Protein AF-A0A2C9W7V1-F1 (afdb_monomer_lite)

Radius of gyration: 16.25 Å; chains: 1; bounding box: 41×31×41 Å

InterPro domains:
  IPR004158 Protein of unknown function DUF247, plant [PF03140] (12-60)
  IPR004158 Protein of unknown function DUF247, plant [PF03140] (61-132)
  IPR004158 Protein of unknown function DUF247, plant [PTHR31170] (64-149)

Sequence (151 aa):
MVLGNTKYNVADVQKELRSVNEEAYEPQLIAIGPYHYGKVHLPAMEDHKMRYLQGFLQQEPLSFDHDEFVEMMLIDGCFIIEFICKMVEFDVQEPIVGSGHMYIRLMLDLLLLENQLPFFILLELLVTSNVISNPKINFTRLILKAYKHFL

Secondary structure (DSSP, 8-state):
------S--HHHHHHHHHHH-GGGGS-SS---STTSTT-TT-HHHHHHHHHHHHHHHTT------S-HHHHHHHHHHHHHHHHHHHHHHT-TTSHHHH-HHHHHHHHHHHH-TTS---HHHHHHHHHHH--SSSHHHHHHHHHHHHHHHH-

Organism: Manihot esculenta (NCBI:txid3983)

Structure (mmCIF, N/CA/C/O backbone):
data_AF-A0A2C9W7V1-F1
#
_entry.id   AF-A0A2C9W7V1-F1
#
loop_
_atom_site.group_PDB
_atom_site.id
_atom_site.type_symbol
_atom_site.label_atom_id
_atom_site.label_alt_id
_atom_site.label_comp_id
_atom_site.label_asym_id
_atom_site.label_entity_id
_atom_site.label_seq_id
_atom_site.pdbx_PDB_ins_code
_atom_site.Cartn_x
_atom_site.Cartn_y
_atom_site.Cartn_z
_atom_site.occupancy
_atom_site.B_iso_or_equiv
_atom_site.auth_seq_id
_atom_site.auth_comp_id
_atom_site.auth_asym_id
_atom_site.auth_atom_id
_atom_site.pdbx_PDB_model_num
ATOM 1 N N . MET A 1 1 ? -25.354 12.763 -14.424 1.00 33.09 1 MET A N 1
ATOM 2 C CA . MET A 1 1 ? -24.006 13.360 -14.502 1.00 33.09 1 MET A CA 1
ATOM 3 C C . MET A 1 1 ? -23.255 12.587 -15.573 1.00 33.09 1 MET A C 1
ATOM 5 O O . MET A 1 1 ? -22.964 11.419 -15.373 1.00 33.09 1 MET A O 1
ATOM 9 N N . VAL A 1 2 ? -23.130 13.178 -16.760 1.00 32.97 2 VAL A N 1
ATOM 10 C CA . VAL A 1 2 ? -22.530 12.551 -17.947 1.00 32.97 2 VAL A CA 1
ATOM 11 C C . VAL A 1 2 ? -21.019 12.732 -17.838 1.00 32.97 2 VAL A C 1
ATOM 13 O O . VAL A 1 2 ? -20.548 13.865 -17.903 1.00 32.97 2 VAL A O 1
ATOM 16 N N . LEU A 1 3 ? -20.268 11.650 -17.628 1.00 41.38 3 LEU A N 1
ATOM 17 C CA . LEU A 1 3 ? -18.818 11.671 -17.824 1.00 41.38 3 LEU A CA 1
ATOM 18 C C . LEU A 1 3 ? -18.563 11.504 -19.323 1.00 41.38 3 LEU A C 1
ATOM 20 O O . LEU A 1 3 ? -19.020 10.545 -19.941 1.00 41.38 3 LEU A O 1
ATOM 24 N N . GLY A 1 4 ? -17.964 12.539 -19.906 1.00 39.88 4 GLY A N 1
ATOM 25 C CA . GLY A 1 4 ? -17.857 12.745 -21.340 1.00 39.88 4 GLY A CA 1
ATOM 26 C C . GLY A 1 4 ? -16.884 11.811 -22.056 1.00 39.88 4 GLY A C 1
ATOM 27 O O . GLY A 1 4 ? -15.950 11.266 -21.478 1.00 39.88 4 GLY A O 1
ATOM 28 N N . ASN A 1 5 ? -17.122 11.717 -23.363 1.00 45.16 5 ASN A N 1
ATOM 29 C CA . ASN A 1 5 ? -16.235 11.204 -24.402 1.00 45.16 5 ASN A CA 1
ATOM 30 C C . ASN A 1 5 ? -14.813 11.792 -24.318 1.00 45.16 5 ASN A C 1
ATOM 32 O O . ASN A 1 5 ? -14.523 12.803 -24.961 1.00 45.16 5 ASN A O 1
ATOM 36 N N . THR A 1 6 ? -13.893 11.117 -23.638 1.00 47.09 6 THR A N 1
ATOM 37 C CA . THR A 1 6 ? -12.468 11.199 -23.976 1.00 47.09 6 THR A CA 1
ATOM 38 C C . THR A 1 6 ? -12.046 9.896 -24.633 1.00 47.09 6 THR A C 1
ATOM 40 O O . THR A 1 6 ? -12.316 8.810 -24.135 1.00 47.09 6 THR A O 1
ATOM 43 N N . LYS A 1 7 ? -11.386 10.019 -25.784 1.00 51.97 7 LYS A N 1
ATOM 44 C CA . LYS A 1 7 ? -10.922 8.935 -26.667 1.00 51.97 7 LYS A CA 1
ATOM 45 C C . LYS A 1 7 ? -9.830 8.038 -26.041 1.00 51.97 7 LYS A C 1
ATOM 47 O O . LYS A 1 7 ? -9.290 7.191 -26.737 1.00 51.97 7 LYS A O 1
ATOM 52 N N . TYR A 1 8 ? -9.510 8.262 -24.768 1.00 45.75 8 TYR A N 1
ATOM 53 C CA . TYR A 1 8 ? -8.420 7.650 -24.018 1.00 45.75 8 TYR A CA 1
ATOM 54 C C . TYR A 1 8 ? -8.921 7.359 -22.599 1.00 45.75 8 TYR A C 1
ATOM 56 O O . TYR A 1 8 ? -9.313 8.283 -21.878 1.00 45.75 8 TYR A O 1
ATOM 64 N N . ASN A 1 9 ? -8.967 6.082 -22.219 1.00 54.72 9 ASN A N 1
ATOM 65 C CA . ASN A 1 9 ? -9.157 5.645 -20.838 1.00 54.72 9 ASN A CA 1
ATOM 66 C C . ASN A 1 9 ? -7.823 5.799 -20.077 1.00 54.72 9 ASN A C 1
ATOM 68 O O . ASN A 1 9 ? -6.754 5.735 -20.680 1.00 54.72 9 ASN A O 1
ATOM 72 N N . VAL A 1 10 ? -7.860 5.962 -18.751 1.00 58.03 10 VAL A N 1
ATOM 73 C CA . VAL A 1 10 ? -6.662 5.896 -17.888 1.00 58.03 10 VAL A CA 1
ATOM 74 C C . VAL A 1 10 ? -5.859 4.614 -18.153 1.00 58.03 10 VAL A C 1
ATOM 76 O O . VAL A 1 10 ? -4.633 4.662 -18.202 1.00 58.03 10 VAL A O 1
ATOM 79 N N . ALA A 1 11 ? -6.547 3.501 -18.426 1.00 61.41 11 ALA A N 1
ATOM 80 C CA . ALA A 1 11 ? -5.924 2.237 -18.816 1.00 61.41 11 ALA A CA 1
ATOM 81 C C . ALA A 1 11 ? -5.196 2.298 -20.177 1.00 61.41 11 ALA A C 1
ATOM 83 O O . ALA A 1 11 ? -4.229 1.570 -20.387 1.00 61.41 11 ALA A O 1
ATOM 84 N N . ASP A 1 12 ? -5.635 3.152 -21.106 1.00 63.16 12 ASP A N 1
ATOM 85 C CA . ASP A 1 12 ? -4.990 3.316 -22.417 1.00 63.16 12 ASP A CA 1
ATOM 86 C C . ASP A 1 12 ? -3.715 4.162 -22.293 1.00 63.16 12 ASP A C 1
ATOM 88 O O . ASP A 1 12 ? -2.679 3.798 -22.843 1.00 63.16 12 ASP A O 1
ATOM 92 N N . VAL A 1 13 ? -3.760 5.222 -21.475 1.00 61.88 13 VAL A N 1
ATOM 93 C CA . VAL A 1 13 ? -2.589 6.063 -21.162 1.00 61.88 13 VAL A CA 1
ATOM 94 C C . VAL A 1 13 ? -1.489 5.249 -20.470 1.00 61.88 13 VAL A C 1
ATOM 96 O O . VAL A 1 13 ? -0.309 5.416 -20.776 1.00 61.88 13 VAL A O 1
ATOM 99 N N . GLN A 1 14 ? -1.859 4.337 -19.564 1.00 68.56 14 GLN A N 1
ATOM 100 C CA . GLN A 1 14 ? -0.913 3.419 -18.918 1.00 68.56 14 GLN A CA 1
ATOM 101 C C . GLN A 1 14 ? -0.214 2.508 -19.940 1.00 68.56 14 GLN A C 1
ATOM 103 O O . GLN A 1 14 ? 1.014 2.443 -19.963 1.00 68.56 14 GLN A O 1
ATOM 108 N N . LYS A 1 15 ? -0.967 1.890 -20.862 1.00 72.19 15 LYS A N 1
ATOM 109 C CA . LYS A 1 15 ? -0.404 1.015 -21.909 1.00 72.19 15 LYS A CA 1
ATOM 110 C C . LYS A 1 15 ? 0.588 1.734 -22.821 1.00 72.19 15 LYS A C 1
ATOM 112 O O . LYS A 1 15 ? 1.624 1.171 -23.169 1.00 72.19 15 LYS A O 1
ATOM 117 N N . GLU A 1 16 ? 0.273 2.963 -23.216 1.00 74.81 16 GLU A N 1
ATOM 118 C CA . GLU A 1 16 ? 1.132 3.776 -24.078 1.00 74.81 16 GLU A CA 1
ATOM 119 C C . GLU A 1 16 ? 2.462 4.097 -23.386 1.00 74.81 16 GLU A C 1
ATOM 121 O O . GLU A 1 16 ? 3.524 3.882 -23.970 1.00 74.81 16 GLU A O 1
ATOM 126 N N . LEU A 1 17 ? 2.422 4.530 -22.123 1.00 73.75 17 LEU A N 1
ATOM 127 C CA . LEU A 1 17 ? 3.622 4.821 -21.335 1.00 73.75 17 LEU A CA 1
ATOM 128 C C . LEU A 1 17 ? 4.463 3.567 -21.070 1.00 73.75 17 LEU A C 1
ATOM 130 O O . LEU A 1 17 ? 5.681 3.601 -21.250 1.00 73.75 17 LEU A O 1
ATOM 134 N N . ARG A 1 18 ? 3.821 2.445 -20.723 1.00 77.56 18 ARG A N 1
ATOM 135 C CA . ARG A 1 18 ? 4.500 1.164 -20.501 1.00 77.56 18 ARG A CA 1
ATOM 136 C C . ARG A 1 18 ? 5.225 0.668 -21.745 1.00 77.56 18 ARG A C 1
ATOM 138 O O . ARG A 1 18 ? 6.342 0.179 -21.628 1.00 77.56 18 ARG A O 1
ATOM 145 N N . SER A 1 19 ? 4.644 0.854 -22.933 1.00 81.38 19 SER A N 1
ATOM 146 C CA . SER A 1 19 ? 5.264 0.422 -24.195 1.00 81.38 19 SER A CA 1
ATOM 147 C C . SER A 1 19 ? 6.606 1.100 -24.502 1.00 81.38 19 SER A C 1
ATOM 149 O O . SER A 1 19 ? 7.389 0.583 -25.297 1.00 81.38 19 SER A O 1
ATOM 151 N N . VAL A 1 20 ? 6.891 2.245 -23.868 1.00 84.81 20 VAL A N 1
ATOM 152 C CA . VAL A 1 20 ? 8.167 2.960 -24.013 1.00 84.81 20 VAL A CA 1
ATOM 153 C C . VAL A 1 20 ? 9.285 2.266 -23.233 1.00 84.81 20 VAL A C 1
ATOM 155 O O . VAL A 1 20 ? 10.421 2.224 -23.703 1.00 84.81 20 VAL A O 1
ATOM 158 N N . ASN A 1 21 ? 8.981 1.742 -22.043 1.00 79.19 21 ASN A N 1
ATOM 159 C CA . ASN A 1 21 ? 9.924 0.997 -21.214 1.00 79.19 21 ASN A CA 1
ATOM 160 C C . ASN A 1 21 ? 9.174 0.100 -20.222 1.00 79.19 21 ASN A C 1
ATOM 162 O O . ASN A 1 21 ? 8.858 0.534 -19.117 1.00 79.19 21 ASN A O 1
ATOM 166 N N . GLU A 1 22 ? 8.929 -1.154 -20.593 1.00 81.06 22 GLU A N 1
ATOM 167 C CA . GLU A 1 22 ? 8.148 -2.078 -19.764 1.00 81.06 22 GLU A CA 1
ATOM 168 C C . GLU A 1 22 ? 8.799 -2.359 -18.401 1.00 81.06 22 GLU A C 1
ATOM 170 O O . GLU A 1 22 ? 8.089 -2.485 -17.404 1.00 81.06 22 GLU A O 1
ATOM 175 N N . GLU A 1 23 ? 10.135 -2.399 -18.335 1.00 78.75 23 GLU A N 1
ATOM 176 C CA . GLU A 1 23 ? 10.879 -2.668 -17.096 1.00 78.75 23 GLU A CA 1
ATOM 177 C C . GLU A 1 23 ? 10.716 -1.549 -16.059 1.00 78.75 23 GLU A C 1
ATOM 179 O O . GLU A 1 23 ? 10.755 -1.811 -14.860 1.00 78.75 23 GLU A O 1
ATOM 184 N N . ALA A 1 24 ? 10.492 -0.303 -16.494 1.00 74.38 24 ALA A N 1
ATOM 185 C CA . ALA A 1 24 ? 10.267 0.824 -15.584 1.00 74.38 24 ALA A CA 1
ATOM 186 C C . ALA A 1 24 ? 8.904 0.777 -14.873 1.00 74.38 24 ALA A C 1
ATOM 188 O O . ALA A 1 24 ? 8.707 1.509 -13.904 1.00 74.38 24 ALA A O 1
ATOM 189 N N . TYR A 1 25 ? 7.979 -0.062 -15.348 1.00 73.81 25 TYR A N 1
ATOM 190 C CA . TYR A 1 25 ? 6.636 -0.239 -14.788 1.00 73.81 25 TYR A CA 1
ATOM 191 C C . TYR A 1 25 ? 6.425 -1.651 -14.226 1.00 73.81 25 TYR A C 1
ATOM 193 O O . TYR A 1 25 ? 5.290 -2.051 -13.960 1.00 73.81 25 TYR A O 1
ATOM 201 N N . GLU A 1 26 ? 7.496 -2.431 -14.061 1.00 80.62 26 GLU A N 1
ATOM 202 C CA . GLU A 1 26 ? 7.429 -3.731 -13.401 1.00 80.62 26 GLU A CA 1
ATOM 203 C C . GLU A 1 26 ? 7.782 -3.587 -11.911 1.00 80.62 26 GLU A C 1
ATOM 205 O O . GLU A 1 26 ? 8.877 -3.111 -11.595 1.00 80.62 2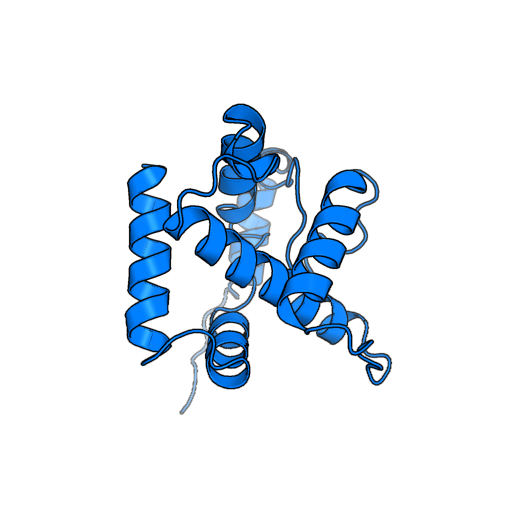6 GLU A O 1
ATOM 210 N N . PRO A 1 27 ? 6.885 -3.979 -10.987 1.00 80.31 27 PRO A N 1
ATOM 211 C CA . PRO A 1 27 ? 7.186 -3.963 -9.563 1.00 80.31 27 PRO A CA 1
ATOM 212 C C . PRO A 1 27 ? 8.320 -4.936 -9.242 1.00 80.31 27 PRO A C 1
ATOM 214 O O . PRO A 1 27 ? 8.392 -6.036 -9.786 1.00 80.31 27 PRO A O 1
ATOM 217 N N . GLN A 1 28 ? 9.209 -4.539 -8.336 1.00 79.25 28 GLN A N 1
ATOM 218 C CA . GLN A 1 28 ? 10.406 -5.316 -7.995 1.00 79.25 28 GLN A CA 1
ATOM 219 C C . GLN A 1 28 ? 10.279 -6.099 -6.688 1.00 79.25 28 GLN A C 1
ATOM 221 O O . GLN A 1 28 ? 11.059 -7.021 -6.437 1.00 79.25 28 GLN A O 1
ATOM 226 N N . LEU A 1 29 ? 9.355 -5.695 -5.825 1.00 79.12 29 LEU A N 1
ATOM 227 C CA . LEU A 1 29 ? 9.195 -6.168 -4.459 1.00 79.12 29 LEU A CA 1
ATOM 228 C C . LEU A 1 29 ? 7.740 -6.542 -4.157 1.00 79.12 29 LEU A C 1
ATOM 230 O O . LEU A 1 29 ? 7.524 -7.614 -3.599 1.00 79.12 29 LEU A O 1
ATOM 234 N N . ILE A 1 30 ? 6.757 -5.712 -4.521 1.00 81.31 30 ILE A N 1
ATOM 235 C CA . ILE A 1 30 ? 5.334 -5.972 -4.266 1.00 81.31 30 ILE A CA 1
ATOM 236 C C . ILE A 1 30 ? 4.432 -5.601 -5.448 1.00 81.31 30 ILE A C 1
ATOM 238 O O . ILE A 1 30 ? 4.482 -4.495 -5.987 1.00 81.31 30 ILE A O 1
ATOM 242 N N . ALA A 1 31 ? 3.544 -6.526 -5.798 1.00 84.38 31 ALA A N 1
ATOM 243 C CA . ALA A 1 31 ? 2.409 -6.273 -6.673 1.00 84.38 31 ALA A CA 1
ATOM 244 C C . ALA A 1 31 ? 1.214 -5.781 -5.845 1.00 84.38 31 ALA A C 1
ATOM 246 O O . ALA A 1 31 ? 0.946 -6.323 -4.780 1.00 84.38 31 ALA A O 1
ATOM 247 N N . ILE A 1 32 ? 0.486 -4.790 -6.334 1.00 81.25 32 ILE A N 1
ATOM 248 C CA . ILE A 1 32 ? -0.705 -4.192 -5.741 1.00 81.25 32 ILE A CA 1
ATOM 249 C C . ILE A 1 32 ? -1.741 -4.044 -6.849 1.00 81.25 32 ILE A C 1
ATOM 251 O O . ILE A 1 32 ? -1.490 -3.446 -7.899 1.00 81.25 32 ILE A O 1
ATOM 255 N N . GLY A 1 33 ? -2.939 -4.538 -6.577 1.00 77.12 33 GLY A N 1
ATOM 256 C CA . GLY A 1 33 ? -4.063 -4.469 -7.480 1.00 77.12 33 GLY A CA 1
ATOM 257 C C . GLY A 1 33 ? -3.955 -5.423 -8.676 1.00 77.12 33 GLY A C 1
ATOM 258 O O . GLY A 1 33 ? -3.024 -6.222 -8.814 1.00 77.12 33 GLY A O 1
ATOM 259 N N . PRO A 1 34 ? -4.937 -5.340 -9.584 1.00 72.94 34 PRO A N 1
ATOM 260 C CA . PRO A 1 34 ? -5.208 -6.392 -10.562 1.00 72.94 34 PRO A CA 1
ATOM 261 C C . PRO A 1 34 ? -4.197 -6.486 -11.701 1.00 72.94 34 PRO A C 1
ATOM 263 O O . PRO A 1 34 ? -4.083 -7.537 -12.325 1.00 72.94 34 PRO A O 1
ATOM 266 N N . TYR A 1 35 ? -3.449 -5.417 -11.983 1.00 69.69 35 TYR A N 1
ATOM 267 C CA . TYR A 1 35 ? -2.508 -5.379 -13.108 1.00 69.69 35 TYR A CA 1
ATOM 268 C C . TYR A 1 35 ? -1.293 -6.289 -12.912 1.00 69.69 35 TYR A C 1
ATOM 270 O O . TYR A 1 35 ? -0.718 -6.781 -13.885 1.00 69.69 35 TYR A O 1
ATOM 278 N N . HIS A 1 36 ? -0.920 -6.539 -11.656 1.00 72.12 36 HIS A N 1
ATOM 279 C CA . HIS A 1 36 ? 0.232 -7.363 -11.298 1.00 72.12 36 HIS A CA 1
ATOM 280 C C . HIS A 1 36 ? -0.160 -8.634 -10.533 1.00 72.12 36 HIS A C 1
ATOM 282 O O . HIS A 1 36 ? 0.713 -9.363 -10.056 1.00 72.12 36 HIS A O 1
ATOM 288 N N . TYR A 1 37 ? -1.460 -8.932 -10.459 1.00 69.19 37 TYR A N 1
ATOM 289 C CA . TYR A 1 37 ? -1.973 -10.112 -9.778 1.00 69.19 37 TYR A CA 1
ATOM 290 C C . TYR A 1 37 ? -1.447 -11.412 -10.393 1.00 69.19 37 TYR A C 1
ATOM 292 O O . TYR A 1 37 ? -1.394 -11.570 -11.614 1.00 69.19 37 TYR A O 1
ATOM 300 N N . GLY A 1 38 ? -1.048 -12.355 -9.536 1.00 63.44 38 GLY A N 1
ATOM 301 C CA . GLY A 1 38 ? -0.569 -13.674 -9.954 1.00 63.44 38 GLY A CA 1
ATOM 302 C C . GLY A 1 38 ? 0.842 -13.699 -10.556 1.00 63.44 38 GLY A C 1
ATOM 303 O O . GLY A 1 38 ? 1.277 -14.748 -11.039 1.00 63.44 38 GLY A O 1
ATOM 304 N N . LYS A 1 39 ? 1.598 -12.589 -10.534 1.00 66.88 39 LYS A N 1
ATOM 305 C CA . LYS A 1 39 ? 2.997 -12.595 -10.991 1.00 66.88 39 LYS A CA 1
ATOM 306 C C . LYS A 1 39 ? 3.899 -13.337 -9.991 1.00 66.88 39 LYS A C 1
ATOM 308 O O . LYS A 1 39 ? 4.152 -12.894 -8.879 1.00 66.88 39 LYS A O 1
ATOM 313 N N . VAL A 1 40 ? 4.440 -14.470 -10.443 1.00 54.12 40 VAL A N 1
ATOM 314 C CA . VAL A 1 40 ? 5.133 -15.511 -9.648 1.00 54.12 40 VAL A CA 1
ATOM 315 C C . VAL A 1 40 ? 6.495 -15.078 -9.063 1.00 54.12 40 VAL A C 1
ATOM 317 O O . VAL A 1 40 ? 7.085 -15.803 -8.268 1.00 54.12 40 VAL A O 1
ATOM 320 N N . HIS A 1 41 ? 7.023 -13.904 -9.424 1.00 59.84 41 HIS A N 1
ATOM 321 C CA . HIS A 1 41 ? 8.382 -13.486 -9.052 1.00 59.84 41 HIS A CA 1
ATOM 322 C C . HIS A 1 41 ? 8.481 -12.684 -7.737 1.00 59.84 41 HIS A C 1
ATOM 324 O O . HIS A 1 41 ? 9.592 -12.341 -7.338 1.00 59.84 41 HIS A O 1
ATOM 330 N N . LEU A 1 42 ? 7.365 -12.436 -7.033 1.00 63.00 42 LEU A N 1
ATOM 331 C CA . LEU A 1 42 ? 7.310 -11.637 -5.792 1.00 63.00 42 LEU A CA 1
ATOM 332 C C . LEU A 1 42 ? 6.762 -12.381 -4.542 1.00 63.00 42 LEU A C 1
ATOM 334 O O . LEU A 1 42 ? 6.116 -11.755 -3.702 1.00 63.00 42 LEU A O 1
ATOM 338 N N . PRO A 1 43 ? 6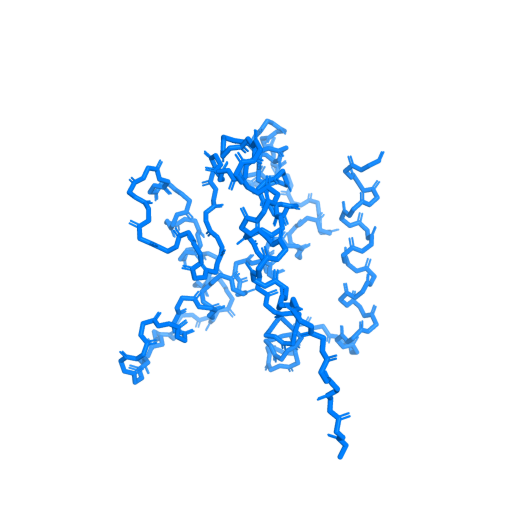.999 -13.696 -4.343 1.00 62.28 43 PRO A N 1
ATOM 339 C CA . PRO A 1 43 ? 6.284 -14.468 -3.318 1.00 62.28 43 PRO A CA 1
ATOM 340 C C . PRO A 1 43 ? 6.567 -14.002 -1.883 1.00 62.28 43 PRO A C 1
ATOM 342 O O . PRO A 1 43 ? 5.710 -14.116 -1.015 1.00 62.28 43 PRO A O 1
ATOM 345 N N . ALA A 1 44 ? 7.750 -13.433 -1.628 1.00 65.56 44 ALA A N 1
ATOM 346 C CA . ALA A 1 44 ? 8.144 -13.024 -0.283 1.00 65.56 44 ALA A CA 1
ATOM 347 C C . ALA A 1 44 ? 7.250 -11.915 0.292 1.00 65.56 44 ALA A C 1
ATOM 349 O O . ALA A 1 44 ? 7.048 -11.873 1.502 1.00 65.56 44 ALA A O 1
ATOM 350 N N . MET A 1 45 ? 6.711 -11.022 -0.544 1.00 75.62 45 MET A N 1
ATOM 351 C CA . MET A 1 45 ? 5.863 -9.934 -0.056 1.00 75.62 45 MET A CA 1
ATOM 352 C C . MET A 1 45 ? 4.398 -10.325 0.089 1.00 75.62 45 MET A C 1
ATOM 354 O O . MET A 1 45 ? 3.723 -9.727 0.921 1.00 75.62 45 MET A O 1
ATOM 358 N N . GLU A 1 46 ? 3.920 -11.347 -0.621 1.00 77.94 46 GLU A N 1
ATOM 359 C CA . GLU A 1 46 ? 2.556 -11.862 -0.437 1.00 77.94 46 GLU A CA 1
ATOM 360 C C . GLU A 1 46 ? 2.355 -12.388 0.995 1.00 77.94 46 GLU A C 1
ATOM 362 O O . GLU A 1 46 ? 1.377 -12.041 1.657 1.00 77.94 46 GLU A O 1
ATOM 367 N N . ASP A 1 47 ? 3.348 -13.093 1.551 1.00 78.69 47 ASP A N 1
ATOM 368 C CA . ASP A 1 47 ? 3.332 -13.519 2.959 1.00 78.69 47 ASP A CA 1
ATOM 369 C C . ASP A 1 47 ? 3.293 -12.325 3.930 1.00 78.69 47 ASP A C 1
ATOM 371 O O . ASP A 1 47 ? 2.655 -12.374 4.988 1.00 78.69 47 ASP A O 1
ATOM 375 N N . HIS A 1 48 ? 3.972 -11.226 3.583 1.00 77.44 48 HIS A N 1
ATOM 376 C CA . HIS A 1 48 ? 3.921 -9.995 4.368 1.00 77.44 48 HIS A CA 1
ATOM 377 C C . HIS A 1 48 ? 2.549 -9.320 4.281 1.00 77.44 48 HIS A C 1
ATOM 379 O O . HIS A 1 48 ? 2.047 -8.892 5.319 1.00 77.44 48 HIS A O 1
ATOM 385 N N . LYS A 1 49 ? 1.904 -9.279 3.110 1.00 83.31 49 LYS A N 1
ATOM 386 C CA . LYS A 1 49 ? 0.532 -8.764 2.984 1.00 83.31 49 LYS A CA 1
ATOM 387 C C . LYS A 1 49 ? -0.438 -9.536 3.867 1.00 83.31 49 LYS A C 1
ATOM 389 O O . LYS A 1 49 ? -1.191 -8.923 4.618 1.00 83.31 49 LYS A O 1
ATOM 394 N N . MET A 1 50 ? -0.359 -10.868 3.856 1.00 78.75 50 MET A N 1
ATOM 395 C CA . MET A 1 50 ? -1.224 -11.716 4.682 1.00 78.75 50 MET A CA 1
ATOM 396 C C . MET A 1 50 ? -0.989 -11.493 6.178 1.00 78.75 50 MET A C 1
ATOM 398 O O . MET A 1 50 ? -1.943 -11.429 6.951 1.00 78.75 50 MET A O 1
ATOM 402 N N . ARG A 1 51 ? 0.264 -11.292 6.604 1.00 79.00 51 ARG A N 1
ATOM 403 C CA . ARG A 1 51 ? 0.577 -10.935 7.998 1.00 79.00 51 ARG A CA 1
ATOM 404 C C . ARG A 1 51 ? -0.022 -9.586 8.401 1.00 79.00 51 ARG A C 1
ATOM 406 O O . ARG A 1 51 ? -0.529 -9.448 9.511 1.00 79.00 51 ARG A O 1
ATOM 413 N N . TYR A 1 52 ? 0.040 -8.597 7.513 1.00 76.31 52 TYR A N 1
ATOM 414 C CA . TYR A 1 52 ? -0.521 -7.266 7.752 1.00 76.31 52 TYR A CA 1
ATOM 415 C C . TYR A 1 52 ? -2.048 -7.321 7.816 1.00 76.31 52 TYR A C 1
ATOM 417 O O . TYR A 1 52 ? -2.647 -6.762 8.730 1.00 76.31 52 TYR A O 1
ATOM 425 N N . LEU A 1 53 ? -2.670 -8.081 6.915 1.00 76.62 53 LEU A N 1
ATOM 426 C CA . LEU A 1 53 ? -4.101 -8.357 6.932 1.00 76.62 53 LEU A CA 1
ATOM 427 C C . LEU A 1 53 ? -4.544 -9.012 8.249 1.00 76.62 53 LEU A C 1
ATOM 429 O O . LEU A 1 53 ? -5.527 -8.588 8.846 1.00 76.62 53 LEU A O 1
ATOM 433 N N . GLN A 1 54 ? -3.803 -10.010 8.739 1.00 75.06 54 GLN A N 1
ATOM 434 C CA . GLN A 1 54 ? -4.092 -10.661 10.022 1.00 75.06 54 GLN A CA 1
ATOM 435 C C . GLN A 1 54 ? -3.998 -9.693 11.208 1.00 75.06 54 GLN A C 1
ATOM 437 O O . GLN A 1 54 ? -4.831 -9.758 12.113 1.00 75.06 54 GLN A O 1
ATOM 442 N N . GLY A 1 55 ? -3.006 -8.795 11.199 1.00 70.38 55 GLY A N 1
ATOM 443 C CA . GLY A 1 55 ? -2.888 -7.722 12.189 1.00 70.38 55 GLY A CA 1
ATOM 444 C C . GLY A 1 55 ? -4.081 -6.764 12.147 1.00 70.38 55 GLY A C 1
ATOM 445 O O . GLY A 1 55 ? -4.636 -6.425 13.190 1.00 70.38 55 GLY A O 1
ATOM 446 N N . PHE A 1 56 ? -4.525 -6.411 10.941 1.00 67.62 56 PHE A N 1
ATOM 447 C CA . PHE A 1 56 ? -5.642 -5.500 10.703 1.00 67.62 56 PHE A CA 1
ATOM 448 C C . PHE A 1 56 ? -7.009 -6.085 11.104 1.00 67.62 56 PHE A C 1
ATOM 450 O O . PHE A 1 56 ? -7.843 -5.377 11.663 1.00 67.62 56 PHE A O 1
ATOM 457 N N . LEU A 1 57 ? -7.248 -7.375 10.845 1.00 68.94 57 LEU A N 1
ATOM 458 C CA . LEU A 1 57 ? -8.557 -8.022 11.031 1.00 68.94 57 LEU A CA 1
ATOM 459 C C . LEU A 1 57 ? -8.791 -8.644 12.413 1.00 68.94 57 LEU A C 1
ATOM 461 O O . LEU A 1 57 ? -9.855 -9.211 12.641 1.00 68.94 57 LEU A O 1
ATOM 465 N N . GLN A 1 58 ? -7.822 -8.585 13.331 1.00 64.56 58 GLN A N 1
ATOM 466 C CA . GLN A 1 58 ? -7.930 -9.210 14.658 1.00 64.56 58 GLN A CA 1
ATOM 467 C C . GLN A 1 58 ? -8.446 -10.672 14.613 1.00 64.56 58 GLN A C 1
ATOM 469 O O . GLN A 1 58 ? -9.325 -11.059 15.375 1.00 64.56 58 GLN A O 1
ATOM 474 N N . GLN A 1 59 ? -7.834 -11.497 13.753 1.00 56.16 59 GLN A N 1
ATOM 475 C CA . GLN A 1 59 ? -7.959 -12.969 13.692 1.00 56.16 59 GLN A CA 1
ATOM 476 C C . GLN A 1 59 ? -9.228 -13.602 13.083 1.00 56.16 59 GLN A C 1
ATOM 478 O O . GLN A 1 59 ? -9.271 -14.831 13.012 1.00 56.16 59 GLN A O 1
ATOM 483 N N . GLU A 1 60 ? -10.219 -12.860 12.583 1.00 56.97 60 GLU A N 1
ATOM 484 C CA . GLU A 1 60 ? -11.336 -13.495 11.855 1.00 56.97 60 GLU A CA 1
ATOM 485 C C . GLU A 1 60 ? -10.907 -13.855 10.414 1.00 56.97 60 GLU A C 1
ATOM 487 O O . GLU A 1 60 ? -10.528 -12.962 9.649 1.00 56.97 60 GLU A O 1
ATOM 492 N N . PRO A 1 61 ? -10.933 -15.141 10.005 1.00 54.75 61 PRO A N 1
ATOM 493 C CA . PRO A 1 61 ? -10.694 -15.506 8.616 1.00 54.75 61 PRO A CA 1
ATOM 494 C C . PRO A 1 61 ? -11.846 -14.981 7.757 1.00 54.75 61 PRO A C 1
ATOM 496 O O . PRO A 1 61 ? -12.996 -15.387 7.926 1.00 54.75 61 PRO A O 1
ATOM 499 N N . LEU A 1 62 ? -11.539 -14.082 6.822 1.00 58.19 62 LEU A N 1
ATOM 500 C CA . LEU A 1 62 ? -12.516 -13.611 5.848 1.00 58.19 62 LEU A CA 1
ATOM 501 C C . LEU A 1 62 ? -12.916 -14.784 4.948 1.00 58.19 62 LEU A C 1
ATOM 503 O O . LEU A 1 62 ? -12.116 -15.274 4.156 1.00 58.19 62 LEU A O 1
ATOM 507 N N . SER A 1 63 ? -14.159 -15.247 5.074 1.00 55.75 63 SER A N 1
ATOM 508 C CA . SER A 1 63 ? -14.777 -16.076 4.044 1.00 55.75 63 SER A CA 1
ATOM 509 C C . SER A 1 63 ? -15.375 -15.140 3.000 1.00 55.75 63 SER A C 1
ATOM 511 O O . SER A 1 63 ? -16.465 -14.594 3.197 1.00 55.75 63 SER A O 1
ATOM 513 N N . PHE A 1 64 ? -14.648 -14.903 1.917 1.00 58.78 64 PHE A N 1
ATOM 514 C CA . PHE A 1 64 ? -15.193 -14.172 0.783 1.00 58.78 64 PHE A CA 1
ATOM 515 C C . PHE A 1 64 ? -16.144 -15.083 -0.003 1.00 58.78 64 PHE A C 1
ATOM 517 O O . PHE A 1 64 ? -15.878 -16.272 -0.178 1.00 58.78 64 PHE A O 1
ATOM 524 N N . ASP A 1 65 ? -17.258 -14.527 -0.485 1.00 62.56 65 ASP A N 1
ATOM 525 C CA . ASP A 1 65 ? -17.881 -15.070 -1.696 1.00 62.56 65 ASP A CA 1
ATOM 526 C C . ASP A 1 65 ? -16.807 -14.998 -2.797 1.00 62.56 65 ASP A C 1
ATOM 528 O O . ASP A 1 65 ? -16.095 -13.999 -2.836 1.00 62.56 65 ASP A O 1
ATOM 532 N N . HIS A 1 66 ? -16.618 -16.061 -3.586 1.00 62.25 66 HIS A N 1
ATOM 533 C CA . HIS A 1 66 ? -15.388 -16.433 -4.325 1.00 62.25 66 HIS A CA 1
ATOM 534 C C . HIS A 1 66 ? -14.889 -15.457 -5.429 1.00 62.25 66 HIS A C 1
ATOM 536 O O . HIS A 1 66 ? -14.344 -15.888 -6.446 1.00 62.25 66 HIS A O 1
ATOM 542 N N . ASP A 1 67 ? -15.064 -14.147 -5.282 1.00 79.88 67 ASP A N 1
ATOM 543 C CA . ASP A 1 67 ? -14.522 -13.138 -6.180 1.00 79.88 67 ASP A CA 1
ATOM 544 C C . ASP A 1 67 ? -13.061 -12.824 -5.815 1.00 79.88 67 ASP A C 1
ATOM 546 O O . ASP A 1 67 ? -12.759 -11.930 -5.017 1.00 79.88 67 ASP A O 1
ATOM 550 N N . GLU A 1 68 ? -12.149 -13.576 -6.438 1.00 78.69 68 GLU A N 1
ATOM 551 C CA . GLU A 1 68 ? -10.691 -13.417 -6.327 1.00 78.69 68 GLU A CA 1
ATOM 552 C C . GLU A 1 68 ? -10.235 -11.966 -6.577 1.00 78.69 68 GLU A C 1
ATOM 554 O O . GLU A 1 68 ? -9.240 -11.511 -6.009 1.00 78.69 68 GLU A O 1
ATOM 559 N N . PHE A 1 69 ? -10.971 -11.207 -7.400 1.00 79.25 69 PHE A N 1
ATOM 560 C CA . PHE A 1 69 ? -10.656 -9.812 -7.687 1.00 79.25 69 PHE A CA 1
ATOM 561 C C . PHE A 1 69 ? -10.956 -8.901 -6.495 1.00 79.25 69 PHE A C 1
ATOM 563 O O . PHE A 1 69 ? -10.153 -8.026 -6.163 1.00 79.25 69 PHE A O 1
ATOM 570 N N . VAL A 1 70 ? -12.090 -9.109 -5.824 1.00 79.88 70 VAL A N 1
ATOM 571 C CA . VAL A 1 70 ? -12.447 -8.356 -4.613 1.00 79.88 70 VAL A CA 1
ATOM 572 C C . VAL A 1 70 ? -11.513 -8.715 -3.464 1.00 79.88 70 VAL A C 1
ATOM 574 O O . VAL A 1 70 ? -11.015 -7.814 -2.790 1.00 79.88 70 VAL A O 1
ATOM 577 N N . GLU A 1 71 ? -11.233 -10.003 -3.274 1.00 79.88 71 GLU A N 1
ATOM 578 C CA . GLU A 1 71 ? -10.301 -10.484 -2.252 1.00 79.88 71 GLU A CA 1
ATOM 579 C C . GLU A 1 71 ? -8.922 -9.833 -2.406 1.00 79.88 71 GLU A C 1
ATOM 581 O O . GLU A 1 71 ? -8.424 -9.211 -1.468 1.00 79.88 71 GLU A O 1
ATOM 586 N N . MET A 1 72 ? -8.351 -9.870 -3.611 1.00 83.56 72 MET A N 1
ATOM 587 C CA . MET A 1 72 ? -7.081 -9.213 -3.920 1.00 83.56 72 MET A CA 1
ATOM 588 C C . MET A 1 72 ? -7.081 -7.729 -3.532 1.00 83.56 72 MET A C 1
ATOM 590 O O . MET A 1 72 ? -6.182 -7.270 -2.827 1.00 83.56 72 MET A O 1
ATOM 594 N N . MET A 1 73 ? -8.096 -6.971 -3.962 1.00 82.88 73 MET A N 1
ATOM 595 C CA . MET A 1 73 ? -8.174 -5.536 -3.670 1.00 82.88 73 MET A CA 1
ATOM 596 C C . MET A 1 73 ? -8.265 -5.247 -2.169 1.00 82.88 73 MET A C 1
ATOM 598 O O . MET A 1 73 ? -7.732 -4.236 -1.708 1.00 82.88 73 MET A O 1
ATOM 602 N N . LEU A 1 74 ? -8.938 -6.111 -1.405 1.00 80.88 74 LEU A N 1
ATOM 603 C CA . LEU A 1 74 ? -9.056 -5.966 0.044 1.00 80.88 74 LEU A CA 1
ATOM 604 C C . LEU A 1 74 ? -7.735 -6.282 0.747 1.00 80.88 74 LEU A C 1
ATOM 606 O O . LEU A 1 74 ? -7.307 -5.496 1.590 1.00 80.88 74 LEU A O 1
ATOM 610 N N . ILE A 1 75 ? -7.061 -7.372 0.368 1.00 82.75 75 ILE A N 1
ATOM 611 C CA . ILE A 1 75 ? -5.751 -7.752 0.919 1.00 82.75 75 ILE A CA 1
ATOM 612 C C . ILE A 1 75 ? -4.732 -6.634 0.684 1.00 82.75 75 ILE A C 1
ATOM 614 O O . ILE A 1 75 ? -4.093 -6.158 1.627 1.00 82.75 75 ILE A O 1
ATOM 618 N N . ASP A 1 76 ? -4.621 -6.172 -0.561 1.00 85.00 76 ASP A N 1
ATOM 619 C CA . ASP A 1 76 ? -3.691 -5.112 -0.938 1.00 85.00 76 ASP A CA 1
ATOM 620 C C . ASP A 1 76 ? -4.042 -3.783 -0.249 1.00 85.00 76 ASP A C 1
ATOM 622 O O . ASP A 1 76 ? -3.158 -3.052 0.206 1.00 85.00 76 ASP A O 1
ATOM 626 N N . GLY A 1 77 ? -5.337 -3.480 -0.107 1.00 84.19 77 GLY A N 1
ATOM 627 C CA . GLY A 1 77 ? -5.808 -2.275 0.567 1.00 84.19 77 GLY A CA 1
ATOM 628 C C . GLY A 1 77 ? -5.494 -2.266 2.064 1.00 84.19 77 GLY A C 1
ATOM 629 O O . GLY A 1 77 ? -4.995 -1.264 2.584 1.00 84.19 77 GLY A O 1
ATOM 630 N N . CYS A 1 78 ? -5.723 -3.388 2.750 1.00 82.62 78 CYS A N 1
ATOM 631 C CA . CYS A 1 78 ? -5.360 -3.570 4.155 1.00 82.62 78 CYS A CA 1
ATOM 632 C C . CYS A 1 78 ? -3.846 -3.463 4.364 1.00 82.62 78 CYS A C 1
ATOM 634 O O . CYS A 1 78 ? -3.411 -2.757 5.274 1.00 82.62 78 CYS A O 1
ATOM 636 N N . PHE A 1 79 ? -3.043 -4.094 3.498 1.00 85.31 79 PHE A N 1
ATOM 637 C CA . PHE A 1 79 ? -1.585 -3.985 3.546 1.00 85.31 79 PHE A CA 1
ATOM 638 C C . PHE A 1 79 ? -1.119 -2.525 3.457 1.00 85.31 79 PHE A C 1
ATOM 640 O O . PHE A 1 79 ? -0.326 -2.090 4.291 1.00 85.31 79 PHE A O 1
ATOM 647 N N . ILE A 1 80 ? -1.634 -1.754 2.492 1.00 82.81 80 ILE A N 1
ATOM 648 C CA . ILE A 1 80 ? -1.254 -0.346 2.298 1.00 82.81 80 ILE A CA 1
ATOM 649 C C . ILE A 1 80 ? -1.590 0.497 3.530 1.00 82.81 80 ILE A C 1
ATOM 651 O O . ILE A 1 80 ? -0.757 1.286 3.977 1.00 82.81 80 ILE A O 1
ATOM 655 N N . ILE A 1 81 ? -2.797 0.348 4.084 1.00 79.44 81 ILE A N 1
ATOM 656 C CA . ILE A 1 81 ? -3.238 1.125 5.251 1.00 79.44 81 ILE A CA 1
ATOM 657 C C . ILE A 1 81 ? -2.347 0.832 6.458 1.00 79.44 81 ILE A C 1
ATOM 659 O O . ILE A 1 81 ? -1.832 1.758 7.083 1.00 79.44 81 ILE A O 1
ATOM 663 N N . GLU A 1 82 ? -2.134 -0.447 6.750 1.00 79.06 82 GLU A N 1
ATOM 664 C CA . GLU A 1 82 ? -1.332 -0.897 7.884 1.00 79.06 82 GLU A CA 1
ATOM 665 C C . GLU A 1 82 ? 0.143 -0.480 7.728 1.00 79.06 82 GLU A C 1
ATOM 667 O O . GLU A 1 82 ? 0.746 0.050 8.663 1.00 79.06 82 GLU A O 1
ATOM 672 N N . PHE A 1 83 ? 0.716 -0.613 6.526 1.00 79.31 83 PHE A N 1
ATOM 673 C CA . PHE A 1 83 ? 2.076 -0.155 6.223 1.00 79.31 83 PHE A CA 1
ATOM 674 C C . PHE A 1 83 ? 2.244 1.352 6.433 1.00 79.31 83 PHE A C 1
ATOM 676 O O . PHE A 1 83 ? 3.189 1.788 7.093 1.00 79.31 83 PHE A O 1
ATOM 683 N N . ILE A 1 84 ? 1.296 2.153 5.946 1.00 76.56 84 ILE A N 1
ATOM 684 C CA . ILE A 1 84 ? 1.303 3.604 6.142 1.00 76.56 84 ILE A CA 1
ATOM 685 C C . ILE A 1 84 ? 1.168 3.969 7.635 1.00 76.56 84 ILE A C 1
ATOM 687 O O . ILE A 1 84 ? 1.845 4.895 8.094 1.00 76.56 84 ILE A O 1
ATOM 691 N N . CYS A 1 85 ? 0.345 3.257 8.413 1.00 75.88 85 CYS A N 1
ATOM 692 C CA . CYS A 1 85 ? 0.244 3.470 9.861 1.00 75.88 85 CYS A CA 1
ATOM 693 C C . CYS A 1 85 ? 1.581 3.196 10.569 1.00 75.88 85 CYS A C 1
ATOM 695 O O . CYS A 1 85 ? 2.089 4.082 11.261 1.00 75.88 85 CYS A O 1
ATOM 697 N N . LYS A 1 86 ? 2.213 2.042 10.311 1.00 76.44 86 LYS A N 1
ATOM 698 C CA . LYS A 1 86 ? 3.526 1.685 10.884 1.00 76.44 86 LYS A CA 1
ATOM 699 C C . LYS A 1 86 ? 4.636 2.668 10.505 1.00 76.44 86 LYS A C 1
ATOM 701 O O . LYS A 1 86 ? 5.498 2.987 11.324 1.00 76.44 86 LYS A O 1
ATOM 706 N N . MET A 1 87 ? 4.599 3.211 9.285 1.00 72.12 87 MET A N 1
ATOM 707 C CA . MET A 1 87 ? 5.509 4.283 8.870 1.00 72.12 87 MET A CA 1
ATOM 708 C C . MET A 1 87 ? 5.335 5.557 9.701 1.00 72.12 87 MET A C 1
ATOM 710 O O . MET A 1 87 ? 6.318 6.204 10.058 1.00 72.12 87 MET A O 1
ATOM 714 N N . VAL A 1 88 ? 4.094 5.953 9.999 1.00 69.25 88 VAL A N 1
ATOM 715 C CA . VAL A 1 88 ? 3.819 7.166 10.784 1.00 69.25 88 VAL A CA 1
ATOM 716 C C . VAL A 1 88 ? 4.234 7.015 12.241 1.00 69.25 88 VAL A C 1
ATOM 718 O O . VAL A 1 88 ? 4.663 8.011 12.835 1.00 69.25 88 VAL A O 1
ATOM 721 N N . GLU A 1 89 ? 4.129 5.802 12.777 1.00 70.69 89 GLU A N 1
ATOM 722 C CA . GLU A 1 89 ? 4.591 5.429 14.116 1.00 70.69 89 GLU A CA 1
ATOM 723 C C . GLU A 1 89 ? 6.120 5.288 14.205 1.00 70.69 89 GLU A C 1
ATOM 725 O O . GLU A 1 89 ? 6.657 5.261 15.310 1.00 70.69 89 GLU A O 1
ATOM 730 N N . PHE A 1 90 ? 6.831 5.292 13.066 1.00 67.25 90 PHE A N 1
ATOM 731 C CA . PHE A 1 90 ? 8.274 5.034 12.974 1.00 67.25 90 PHE A CA 1
ATOM 732 C C . PHE A 1 90 ? 8.687 3.767 13.723 1.00 67.25 90 PHE A C 1
ATOM 734 O O . PHE A 1 90 ? 9.690 3.759 14.443 1.00 67.25 90 PHE A O 1
ATOM 741 N N . ASP A 1 91 ? 7.923 2.687 13.557 1.00 69.25 91 ASP A N 1
ATOM 742 C CA . ASP A 1 91 ? 8.281 1.419 14.175 1.00 69.25 91 ASP A CA 1
ATOM 743 C C . ASP A 1 91 ? 9.497 0.800 13.469 1.00 69.25 91 ASP A C 1
ATOM 745 O O . ASP A 1 91 ? 9.392 0.062 12.492 1.00 69.25 91 ASP A O 1
ATOM 749 N N . VAL A 1 92 ? 10.688 1.127 13.973 1.00 64.75 92 VAL A N 1
ATOM 750 C CA . VAL A 1 92 ? 11.971 0.611 13.477 1.00 64.75 92 VAL A CA 1
ATOM 751 C C . VAL A 1 92 ? 12.158 -0.889 13.729 1.00 64.75 92 VAL A C 1
ATOM 753 O O . VAL A 1 92 ? 13.096 -1.467 13.181 1.00 64.75 92 VAL A O 1
ATOM 756 N N . GLN A 1 93 ? 11.309 -1.522 14.552 1.00 73.31 93 GLN A N 1
ATOM 757 C CA . GLN A 1 93 ? 11.335 -2.974 14.754 1.00 73.31 93 GLN A CA 1
ATOM 758 C C . GLN A 1 93 ? 10.655 -3.720 13.606 1.00 73.31 93 GLN A C 1
ATOM 760 O O . GLN A 1 93 ? 10.925 -4.906 13.408 1.00 73.31 93 GLN A O 1
ATOM 765 N N . GLU A 1 94 ? 9.820 -3.038 12.818 1.00 75.81 94 GLU A N 1
ATOM 766 C CA . GLU A 1 94 ? 9.215 -3.629 11.637 1.00 75.81 94 GLU A CA 1
ATOM 767 C C . GLU A 1 94 ? 10.305 -3.888 10.575 1.00 75.81 94 GLU A C 1
ATOM 769 O O . GLU A 1 94 ? 10.937 -2.938 10.102 1.00 75.81 94 GLU A O 1
ATOM 774 N N . PRO A 1 95 ? 10.529 -5.145 10.138 1.00 74.94 95 PRO A N 1
ATOM 775 C CA . PRO A 1 95 ? 11.671 -5.502 9.288 1.00 74.94 95 PRO A CA 1
ATOM 776 C C . PRO A 1 95 ? 11.762 -4.713 7.977 1.00 74.94 95 PRO A C 1
ATOM 778 O O . PRO A 1 95 ? 12.856 -4.440 7.486 1.00 74.94 95 PRO A O 1
ATOM 781 N N . ILE A 1 96 ? 10.611 -4.333 7.416 1.00 75.00 96 ILE A N 1
ATOM 782 C CA . ILE A 1 96 ? 10.524 -3.541 6.186 1.00 75.00 96 ILE A CA 1
ATOM 783 C C . ILE A 1 96 ? 10.934 -2.085 6.444 1.00 75.00 96 ILE A C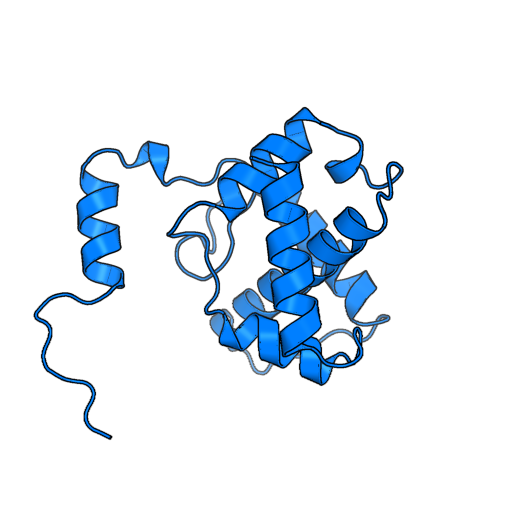 1
ATOM 785 O O . ILE A 1 96 ? 11.685 -1.523 5.652 1.00 75.00 96 ILE A O 1
ATOM 789 N N . VAL A 1 97 ? 10.473 -1.487 7.547 1.00 69.94 97 VAL A N 1
ATOM 790 C CA . VAL A 1 97 ? 10.749 -0.084 7.908 1.00 69.94 97 VAL A CA 1
ATOM 791 C C . VAL A 1 97 ? 12.190 0.079 8.402 1.00 69.94 97 VAL A C 1
ATOM 793 O O . VAL A 1 97 ? 12.865 1.037 8.033 1.00 69.94 97 VAL A O 1
ATOM 796 N N . GLY A 1 98 ? 12.695 -0.879 9.183 1.00 71.06 98 GLY A N 1
ATOM 797 C CA . GLY A 1 98 ? 14.074 -0.889 9.679 1.00 71.06 98 GLY A CA 1
ATOM 798 C C . GLY A 1 98 ? 15.127 -1.178 8.599 1.00 71.06 98 GLY A C 1
ATOM 799 O O . GLY A 1 98 ? 16.294 -0.815 8.754 1.00 71.06 98 GLY A O 1
ATOM 800 N N . SER A 1 99 ? 14.734 -1.794 7.480 1.00 80.38 99 SER A N 1
ATOM 801 C CA . SER A 1 99 ? 15.614 -2.075 6.343 1.00 80.38 99 SER A CA 1
ATOM 802 C C . SER A 1 99 ? 15.503 -0.981 5.281 1.00 80.38 99 SER A C 1
ATOM 804 O O . SER A 1 99 ? 14.676 -1.056 4.375 1.00 80.38 99 SER A O 1
ATOM 806 N N . GLY A 1 100 ? 16.381 0.027 5.342 1.00 77.88 100 GLY A N 1
ATOM 807 C CA . GLY A 1 100 ? 16.321 1.196 4.449 1.00 77.88 100 GLY A CA 1
ATOM 808 C C . GLY A 1 100 ? 16.270 0.864 2.949 1.00 77.88 100 GLY A C 1
ATOM 809 O O . GLY A 1 100 ? 15.575 1.528 2.189 1.00 77.88 100 GLY A O 1
ATOM 810 N N . HIS A 1 101 ? 16.939 -0.204 2.508 1.00 80.81 101 HIS A N 1
ATOM 811 C CA . HIS A 1 101 ? 16.890 -0.639 1.111 1.00 80.81 101 HIS A CA 1
ATOM 812 C C . HIS A 1 101 ? 15.561 -1.325 0.737 1.00 80.81 101 HIS A C 1
ATOM 814 O O . HIS A 1 101 ? 15.051 -1.098 -0.359 1.00 80.81 101 HIS A O 1
ATOM 820 N N . MET A 1 102 ? 14.982 -2.139 1.629 1.00 80.81 102 MET A N 1
ATOM 821 C CA . MET A 1 102 ? 13.658 -2.737 1.393 1.00 80.81 102 MET A CA 1
ATOM 822 C C . MET A 1 102 ? 12.565 -1.672 1.427 1.00 80.81 102 MET A C 1
ATOM 824 O O . MET A 1 102 ? 11.701 -1.669 0.557 1.00 80.81 102 MET A O 1
ATOM 828 N N . TYR A 1 103 ? 12.663 -0.731 2.365 1.00 79.44 103 TYR A N 1
ATOM 829 C CA . TYR A 1 103 ? 11.798 0.438 2.449 1.00 79.44 103 TYR A CA 1
ATOM 830 C C . TYR A 1 103 ? 11.789 1.241 1.140 1.00 79.44 103 TYR A C 1
ATOM 832 O O . TYR A 1 103 ? 10.722 1.514 0.598 1.00 79.44 103 TYR A O 1
ATOM 840 N N . ILE A 1 104 ? 12.965 1.565 0.584 1.00 78.44 104 ILE A N 1
ATOM 841 C CA . ILE A 1 104 ? 13.062 2.314 -0.680 1.00 78.44 104 ILE A CA 1
ATOM 842 C C . ILE A 1 104 ? 12.407 1.544 -1.832 1.00 78.44 104 ILE A C 1
ATOM 844 O O . ILE A 1 104 ? 11.633 2.129 -2.583 1.00 78.44 104 ILE A O 1
ATOM 848 N N . ARG A 1 105 ? 12.682 0.240 -1.969 1.00 81.00 105 ARG A N 1
ATOM 849 C CA . ARG A 1 105 ? 12.088 -0.583 -3.037 1.00 81.00 105 ARG A CA 1
ATOM 850 C C . ARG A 1 105 ? 10.571 -0.687 -2.918 1.00 81.00 105 ARG A C 1
ATOM 852 O O . ARG A 1 105 ? 9.881 -0.546 -3.918 1.00 81.00 105 ARG A O 1
ATOM 859 N N . LEU A 1 106 ? 10.062 -0.865 -1.700 1.00 80.38 106 LEU A N 1
ATOM 860 C CA . LEU A 1 106 ? 8.627 -0.907 -1.445 1.00 80.38 106 LEU A CA 1
ATOM 861 C C . LEU A 1 106 ? 7.953 0.412 -1.828 1.00 80.38 106 LEU A C 1
ATOM 863 O O . LEU A 1 106 ? 6.927 0.415 -2.497 1.00 80.38 106 LEU A O 1
ATOM 867 N N . MET A 1 107 ? 8.550 1.539 -1.441 1.00 78.62 107 MET A N 1
ATOM 868 C CA . MET A 1 107 ? 8.029 2.858 -1.793 1.00 78.62 107 MET A CA 1
ATOM 869 C C . MET A 1 107 ? 8.056 3.107 -3.303 1.00 78.62 107 MET A C 1
ATOM 871 O O . MET A 1 107 ? 7.095 3.655 -3.831 1.00 78.62 107 MET A O 1
ATOM 875 N N . LEU A 1 108 ? 9.112 2.687 -4.010 1.00 77.38 108 LEU A N 1
ATOM 876 C CA . LEU A 1 108 ? 9.179 2.789 -5.472 1.00 77.38 108 LEU A CA 1
ATOM 877 C C . LEU A 1 108 ? 8.058 1.995 -6.148 1.00 77.38 108 LEU A C 1
ATOM 879 O O . LEU A 1 108 ? 7.398 2.530 -7.035 1.00 77.38 108 LEU A O 1
ATOM 883 N N . ASP A 1 109 ? 7.791 0.776 -5.683 1.00 82.00 109 ASP A N 1
ATOM 884 C CA . ASP A 1 109 ? 6.687 -0.028 -6.203 1.00 82.00 109 ASP A CA 1
ATOM 885 C C . ASP A 1 109 ? 5.326 0.608 -5.907 1.00 82.00 109 ASP A C 1
ATOM 887 O O . ASP A 1 109 ? 4.466 0.625 -6.781 1.00 82.00 109 ASP A O 1
ATOM 891 N N . LEU A 1 110 ? 5.114 1.178 -4.716 1.00 78.00 110 LEU A N 1
ATOM 892 C CA . LEU A 1 110 ? 3.869 1.886 -4.377 1.00 78.00 110 LEU A CA 1
ATOM 893 C C . LEU A 1 110 ? 3.664 3.177 -5.196 1.00 78.00 110 LEU A C 1
ATOM 895 O O . LEU A 1 110 ? 2.540 3.667 -5.304 1.00 78.00 110 LEU A O 1
ATOM 899 N N . LEU A 1 111 ? 4.733 3.741 -5.772 1.00 72.56 111 LEU A N 1
ATOM 900 C CA . LEU A 1 111 ? 4.676 4.912 -6.652 1.00 72.56 111 LEU A CA 1
ATOM 901 C C . LEU A 1 111 ? 4.368 4.567 -8.113 1.00 72.56 111 LEU A C 1
ATOM 903 O O . LEU A 1 111 ? 3.988 5.468 -8.868 1.00 72.56 111 LEU A O 1
ATOM 907 N N . LEU A 1 112 ? 4.521 3.304 -8.526 1.00 69.50 112 LEU A N 1
ATOM 908 C CA . LEU A 1 112 ? 4.218 2.885 -9.892 1.00 69.50 112 LEU A CA 1
ATOM 909 C C . LEU A 1 112 ? 2.743 3.139 -10.203 1.00 69.50 112 LEU A C 1
ATOM 911 O O . LEU A 1 112 ? 1.855 2.751 -9.451 1.00 69.50 112 LEU A O 1
ATOM 915 N N . LEU A 1 113 ? 2.477 3.770 -11.348 1.00 60.78 113 LEU A N 1
ATOM 916 C CA . LEU A 1 113 ? 1.122 4.135 -11.776 1.00 60.78 113 LEU A CA 1
ATOM 917 C C . LEU A 1 113 ? 0.204 2.910 -11.938 1.00 60.78 113 LEU A C 1
ATOM 919 O O . LEU A 1 113 ? -1.004 3.017 -11.747 1.00 60.78 113 LEU A O 1
ATOM 923 N N . GLU A 1 114 ? 0.777 1.763 -12.301 1.00 60.47 114 GLU A N 1
ATOM 924 C CA . GLU A 1 114 ? 0.070 0.497 -12.541 1.00 60.47 114 GLU A CA 1
ATOM 925 C C . GLU A 1 114 ? -0.087 -0.355 -11.272 1.00 60.47 114 GLU A C 1
ATOM 927 O O . GLU A 1 114 ? -0.886 -1.288 -11.248 1.00 60.47 114 GLU A O 1
ATOM 932 N N . ASN A 1 115 ? 0.600 0.023 -10.192 1.00 66.75 115 ASN A N 1
ATOM 933 C CA . ASN A 1 115 ? 0.573 -0.642 -8.891 1.00 66.75 115 ASN A CA 1
ATOM 934 C C . ASN A 1 115 ? -0.343 0.101 -7.900 1.00 66.75 115 ASN A C 1
ATOM 936 O O . ASN A 1 115 ? -0.049 0.216 -6.710 1.00 66.75 115 ASN A O 1
ATOM 940 N N . GLN A 1 116 ? -1.426 0.695 -8.411 1.00 69.00 116 GLN A N 1
ATOM 941 C CA . GLN A 1 116 ? -2.338 1.534 -7.634 1.00 69.00 116 GLN A CA 1
ATOM 942 C C . GLN A 1 116 ? -3.709 0.885 -7.516 1.00 69.00 116 GLN A C 1
ATOM 944 O O . GLN A 1 116 ? -4.338 0.508 -8.506 1.00 69.00 116 GLN A O 1
ATOM 949 N N . LEU A 1 117 ? -4.219 0.842 -6.288 1.00 71.25 117 LEU A N 1
ATOM 950 C CA . L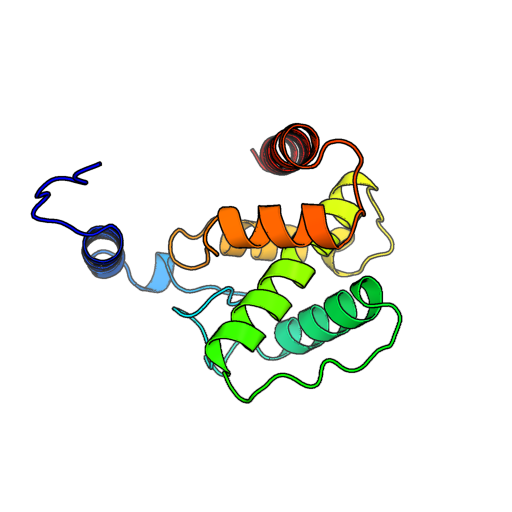EU A 1 117 ? -5.639 0.631 -6.051 1.00 71.25 117 LEU A CA 1
ATOM 951 C C . LEU A 1 117 ? -6.409 1.937 -6.276 1.00 71.25 117 LEU A C 1
ATOM 953 O O . LEU A 1 117 ? -5.899 3.021 -5.969 1.00 71.25 117 LEU A O 1
ATOM 957 N N . PRO A 1 118 ? -7.669 1.868 -6.733 1.00 75.75 118 PRO A N 1
ATOM 958 C CA . PRO A 1 118 ? -8.537 3.033 -6.732 1.00 75.75 118 PRO A CA 1
ATOM 959 C C . PRO A 1 118 ? -8.639 3.642 -5.325 1.00 75.75 118 PRO A C 1
ATOM 961 O O . PRO A 1 118 ? -8.963 2.949 -4.362 1.00 75.75 118 PRO A O 1
ATOM 964 N N . PHE A 1 119 ? -8.425 4.957 -5.204 1.00 69.75 119 PHE A N 1
ATOM 965 C CA . PHE A 1 119 ? -8.399 5.666 -3.912 1.00 69.75 119 PHE A CA 1
ATOM 966 C C . PHE A 1 119 ? -9.640 5.420 -3.037 1.00 69.75 119 PHE A C 1
ATOM 968 O O . PHE A 1 119 ? -9.539 5.400 -1.811 1.00 69.75 119 PHE A O 1
ATOM 975 N N . PHE A 1 120 ? -10.811 5.216 -3.653 1.00 73.19 120 PHE A N 1
ATOM 976 C CA . PHE A 1 120 ? -12.049 4.958 -2.918 1.00 73.19 120 PHE A CA 1
ATOM 977 C C . PHE A 1 120 ? -12.002 3.649 -2.118 1.00 73.19 120 PHE A C 1
ATOM 979 O O . PHE A 1 120 ? -12.603 3.601 -1.057 1.00 73.19 120 PHE A O 1
ATOM 986 N N . ILE A 1 121 ? -11.261 2.627 -2.568 1.00 79.25 121 ILE A N 1
ATOM 987 C CA . ILE A 1 121 ? -11.106 1.357 -1.839 1.00 79.25 121 ILE A CA 1
ATOM 988 C C . ILE A 1 121 ? -10.395 1.604 -0.507 1.00 79.25 121 ILE A C 1
ATOM 990 O O . ILE A 1 121 ? -10.884 1.207 0.547 1.00 79.25 121 ILE A O 1
ATOM 994 N N . LEU A 1 122 ? -9.271 2.326 -0.547 1.00 77.62 122 LEU A N 1
ATOM 995 C CA . LEU A 1 122 ? -8.492 2.666 0.646 1.00 77.62 122 LEU A CA 1
ATOM 996 C C . LEU A 1 122 ? -9.297 3.544 1.608 1.00 77.62 122 LEU A C 1
ATOM 998 O O . LEU A 1 122 ? -9.261 3.343 2.821 1.00 77.62 122 LEU A O 1
ATOM 1002 N N . LEU A 1 123 ? -10.051 4.502 1.066 1.00 73.88 123 LEU A N 1
ATOM 1003 C CA . LEU A 1 123 ? -10.916 5.362 1.861 1.00 73.88 123 LEU A CA 1
ATOM 1004 C C . LEU A 1 123 ? -12.013 4.565 2.582 1.00 73.88 123 LEU A C 1
ATOM 1006 O O . LEU A 1 123 ? -12.220 4.773 3.778 1.00 73.88 123 LEU A O 1
ATOM 1010 N N . GLU A 1 124 ? -12.680 3.650 1.884 1.00 79.31 124 GLU A N 1
ATOM 1011 C CA . GLU A 1 124 ? -13.786 2.879 2.454 1.00 79.31 124 GLU A CA 1
ATOM 1012 C C . GLU A 1 124 ? -13.293 1.871 3.486 1.00 79.31 124 GLU A C 1
ATOM 1014 O O . GLU A 1 124 ? -13.922 1.718 4.534 1.00 79.31 124 GLU A O 1
ATOM 1019 N N . LEU A 1 125 ? -12.127 1.263 3.258 1.00 76.94 125 LEU A N 1
ATOM 1020 C CA . LEU A 1 125 ? -11.454 0.425 4.249 1.00 76.94 125 LEU A CA 1
ATOM 1021 C C . LEU A 1 125 ? -11.126 1.206 5.526 1.00 76.94 125 LEU A C 1
ATOM 1023 O O . LEU A 1 125 ? -11.397 0.718 6.617 1.00 76.94 125 LEU A O 1
ATOM 1027 N N . LEU A 1 126 ? -10.606 2.432 5.411 1.00 73.00 126 LEU A N 1
ATOM 1028 C CA . LEU A 1 126 ? -10.304 3.297 6.560 1.00 73.00 126 LEU A CA 1
ATOM 1029 C C . LEU A 1 126 ? -11.546 3.741 7.336 1.00 73.00 126 LEU A C 1
ATOM 1031 O O . LEU A 1 126 ? -11.507 3.852 8.561 1.00 73.00 126 LEU A O 1
ATOM 1035 N N . VAL A 1 12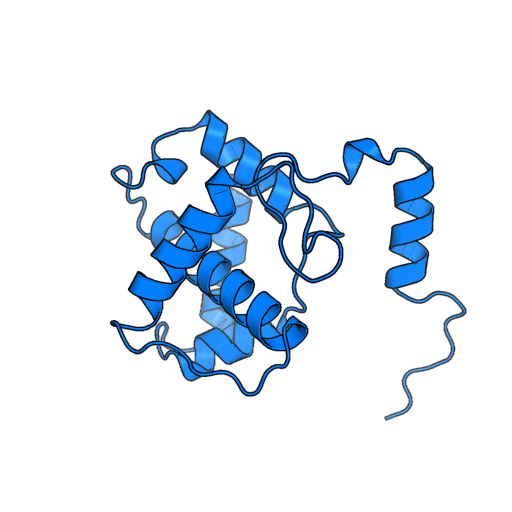7 ? -12.638 4.033 6.627 1.00 76.06 127 VAL A N 1
ATOM 1036 C CA . VAL A 1 127 ? -13.925 4.368 7.250 1.00 76.06 127 VAL A CA 1
ATOM 1037 C C . VAL A 1 127 ? -14.486 3.150 7.984 1.00 76.06 127 VAL A C 1
ATOM 1039 O O . VAL A 1 127 ? -14.940 3.282 9.118 1.00 76.06 127 VAL A O 1
ATOM 1042 N N . THR A 1 128 ? -14.424 1.974 7.358 1.00 77.06 128 THR A N 1
ATOM 1043 C CA . THR A 1 128 ? -14.998 0.729 7.889 1.00 77.06 128 THR A CA 1
ATOM 1044 C C . THR A 1 128 ? -14.199 0.182 9.069 1.00 77.06 128 THR A C 1
ATOM 1046 O O . THR A 1 128 ? -14.785 -0.292 10.037 1.00 77.06 128 THR A O 1
ATOM 1049 N N . SER A 1 129 ? -12.869 0.282 9.029 1.00 71.06 129 SER A N 1
ATOM 1050 C CA . SER A 1 129 ? -11.997 -0.211 10.098 1.00 71.06 129 SER A CA 1
ATOM 1051 C C . SER A 1 129 ? -11.990 0.675 11.341 1.00 71.06 129 SER A C 1
ATOM 1053 O O . SER A 1 129 ? -11.532 0.247 12.397 1.00 71.06 129 SER A O 1
ATOM 1055 N N . ASN A 1 130 ? -12.482 1.916 11.227 1.00 69.38 130 ASN A N 1
ATOM 1056 C CA . ASN A 1 130 ? -12.484 2.916 12.296 1.00 69.38 130 ASN A CA 1
ATOM 1057 C C . ASN A 1 130 ? -11.095 3.127 12.940 1.00 69.38 130 ASN A C 1
ATOM 1059 O O . ASN A 1 130 ? -10.985 3.554 14.089 1.00 69.38 130 ASN A O 1
ATOM 1063 N N . VAL A 1 131 ? -10.023 2.847 12.190 1.00 67.75 131 VAL A N 1
ATOM 1064 C CA . VAL A 1 131 ? -8.632 2.968 12.658 1.00 67.75 131 VAL A CA 1
ATOM 1065 C C . VAL A 1 131 ? -8.264 4.433 12.911 1.00 67.75 131 VAL A C 1
ATOM 1067 O O . VAL A 1 131 ? -7.392 4.728 13.725 1.00 67.75 131 VAL A O 1
ATOM 1070 N N . ILE A 1 132 ? -8.934 5.379 12.238 1.00 65.38 132 ILE A N 1
ATOM 1071 C CA . ILE A 1 132 ? -8.579 6.798 12.289 1.00 65.38 132 ILE A CA 1
ATOM 1072 C C . ILE A 1 132 ? -9.815 7.699 12.396 1.00 65.38 132 ILE A C 1
ATOM 1074 O O . ILE A 1 132 ? -10.706 7.669 11.549 1.00 65.38 132 ILE A O 1
ATOM 1078 N N . SER A 1 133 ? -9.827 8.604 13.378 1.00 62.16 133 SER A N 1
ATOM 1079 C CA . SER A 1 133 ? -10.841 9.663 13.497 1.00 62.16 133 SER A CA 1
ATOM 1080 C C . SER A 1 133 ? -10.807 10.587 12.275 1.00 62.16 133 SER A C 1
ATOM 1082 O O . SER A 1 133 ? -9.746 11.078 11.935 1.00 62.16 133 SER A O 1
ATOM 1084 N N . ASN A 1 134 ? -11.928 10.906 11.625 1.00 67.75 134 ASN A N 1
ATOM 1085 C CA . ASN A 1 134 ? -11.958 11.723 10.391 1.00 67.75 134 ASN A CA 1
ATOM 1086 C C . ASN A 1 134 ? -11.046 11.175 9.251 1.00 67.75 134 ASN A C 1
ATOM 1088 O O . ASN A 1 134 ? -10.005 11.767 8.927 1.00 67.75 134 ASN A O 1
ATOM 1092 N N . PRO A 1 135 ? -11.449 10.053 8.618 1.00 67.19 135 PRO A N 1
ATOM 1093 C CA . PRO A 1 135 ? -10.613 9.269 7.704 1.00 67.19 135 PRO A CA 1
ATOM 1094 C C . PRO A 1 135 ? -10.083 10.050 6.502 1.00 67.19 135 PRO A C 1
ATOM 1096 O O . PRO A 1 135 ? -8.906 9.953 6.184 1.00 67.19 135 PRO A O 1
ATOM 1099 N N . LYS A 1 136 ? -10.906 10.895 5.863 1.00 66.12 136 LYS A N 1
ATOM 1100 C CA . LYS A 1 136 ? -10.491 11.665 4.671 1.00 66.12 136 LYS A CA 1
ATOM 1101 C C . LYS A 1 136 ? -9.332 12.621 4.955 1.00 66.12 136 LYS A C 1
ATOM 1103 O O . LYS A 1 136 ? -8.354 12.657 4.204 1.00 66.12 136 LYS A O 1
ATOM 1108 N N . ILE A 1 137 ? -9.447 13.413 6.023 1.00 64.75 137 ILE A N 1
ATOM 1109 C CA . ILE A 1 137 ? -8.439 14.424 6.370 1.00 64.75 137 ILE A CA 1
ATOM 1110 C C . ILE A 1 137 ? -7.159 13.736 6.826 1.00 64.75 137 ILE A C 1
ATOM 1112 O O . ILE A 1 137 ? -6.063 14.113 6.407 1.00 64.75 137 ILE A O 1
ATOM 1116 N N . ASN A 1 138 ? -7.293 12.706 7.659 1.00 67.56 138 ASN A N 1
ATOM 1117 C CA . ASN A 1 138 ? -6.125 12.017 8.162 1.00 67.56 138 ASN A CA 1
ATOM 1118 C C . ASN A 1 138 ? -5.438 11.173 7.099 1.00 67.56 138 ASN A C 1
ATOM 1120 O O . ASN A 1 138 ? -4.220 11.246 7.024 1.00 67.56 138 ASN A O 1
ATOM 1124 N N . PHE A 1 139 ? -6.164 10.492 6.216 1.00 70.12 139 PHE A N 1
ATOM 1125 C CA . PHE A 1 139 ? -5.542 9.721 5.144 1.00 70.12 139 PHE A CA 1
ATOM 1126 C C . PHE A 1 139 ? -4.747 10.604 4.185 1.00 70.12 139 PHE A C 1
ATOM 1128 O O . PHE A 1 139 ? -3.581 10.332 3.919 1.00 70.12 139 PHE A O 1
ATOM 1135 N N . THR A 1 140 ? -5.321 11.736 3.767 1.00 68.50 140 THR A N 1
ATOM 1136 C CA . THR A 1 140 ? -4.601 12.729 2.953 1.00 68.50 140 THR A CA 1
ATOM 1137 C C . THR A 1 140 ? -3.338 13.214 3.670 1.00 68.50 140 THR A C 1
ATOM 1139 O O . THR A 1 140 ? -2.271 13.318 3.069 1.00 68.50 140 THR A O 1
ATOM 1142 N N . ARG A 1 141 ? -3.423 13.472 4.981 1.00 69.75 141 ARG A N 1
ATOM 1143 C CA . ARG A 1 141 ? -2.272 13.888 5.794 1.00 69.75 141 ARG A CA 1
ATOM 1144 C C . ARG A 1 141 ? -1.218 12.783 5.940 1.00 69.75 141 ARG A C 1
ATOM 1146 O O . ARG A 1 141 ? -0.032 13.098 5.908 1.00 69.75 141 ARG A O 1
ATOM 1153 N N . LEU A 1 142 ? -1.635 11.527 6.095 1.00 68.12 142 LEU A N 1
ATOM 1154 C CA . LEU A 1 142 ? -0.772 10.348 6.196 1.00 68.12 142 LEU A CA 1
ATOM 1155 C C . LEU A 1 142 ? -0.007 10.118 4.892 1.00 68.12 142 LEU A C 1
ATOM 1157 O O . LEU A 1 142 ? 1.218 10.045 4.928 1.00 68.12 142 LEU A O 1
ATOM 1161 N N . ILE A 1 143 ? -0.703 10.132 3.751 1.00 72.31 143 ILE A N 1
ATOM 1162 C CA . ILE A 1 143 ? -0.083 10.064 2.422 1.00 72.31 143 ILE A CA 1
ATOM 1163 C C . ILE A 1 143 ? 0.930 11.201 2.269 1.00 72.31 143 ILE A C 1
ATOM 1165 O O . ILE A 1 143 ? 2.103 10.956 2.016 1.00 72.31 143 ILE A O 1
ATOM 1169 N N . LEU A 1 144 ? 0.533 12.454 2.511 1.00 71.62 144 LEU A N 1
ATOM 1170 C CA . LEU A 1 144 ? 1.452 13.589 2.368 1.00 71.62 144 LEU A CA 1
ATOM 1171 C C . LEU A 1 144 ? 2.674 13.493 3.295 1.00 71.62 144 LEU A C 1
ATOM 1173 O O . LEU A 1 144 ? 3.757 13.933 2.912 1.00 71.62 144 LEU A O 1
ATOM 1177 N N . LYS A 1 145 ? 2.531 12.931 4.503 1.00 70.06 145 LYS A N 1
ATOM 1178 C CA . LYS A 1 145 ? 3.654 12.707 5.425 1.00 70.06 145 LYS A CA 1
ATOM 1179 C C . LYS A 1 145 ? 4.588 11.604 4.915 1.00 70.06 145 LYS A C 1
ATOM 1181 O O . LYS A 1 145 ? 5.798 11.802 4.967 1.00 70.06 145 LYS A O 1
ATOM 1186 N N . ALA A 1 146 ? 4.046 10.503 4.392 1.00 68.00 146 ALA A N 1
ATOM 1187 C CA . ALA A 1 146 ? 4.826 9.421 3.790 1.00 68.00 146 ALA A CA 1
ATOM 1188 C C . ALA A 1 146 ? 5.608 9.906 2.557 1.00 68.00 146 ALA A C 1
ATOM 1190 O O . ALA A 1 146 ? 6.813 9.689 2.467 1.00 68.00 146 ALA A O 1
ATOM 1191 N N . TYR A 1 147 ? 4.963 10.666 1.665 1.00 69.31 147 TYR A N 1
ATOM 1192 C CA . TYR A 1 147 ? 5.611 11.235 0.478 1.00 69.31 147 TYR A CA 1
ATOM 1193 C C . TYR A 1 147 ? 6.693 12.266 0.828 1.00 69.31 147 TYR A C 1
ATOM 1195 O O . TYR A 1 147 ? 7.750 12.252 0.213 1.00 69.31 147 TYR A O 1
ATOM 1203 N N . LYS A 1 148 ? 6.485 13.117 1.845 1.00 72.62 148 LYS A N 1
ATOM 1204 C CA . LYS A 1 148 ? 7.522 14.046 2.346 1.00 72.62 148 LYS A CA 1
ATOM 1205 C C . LYS A 1 148 ? 8.721 13.356 2.993 1.00 72.62 148 LYS A C 1
ATOM 1207 O O . LYS A 1 148 ? 9.761 13.976 3.144 1.00 72.62 148 LYS A O 1
ATOM 1212 N N . HIS A 1 149 ? 8.552 12.126 3.468 1.00 65.94 149 HIS A N 1
ATOM 1213 C CA . HIS A 1 149 ? 9.669 11.333 3.978 1.00 65.94 149 HIS A CA 1
ATOM 1214 C C . HIS A 1 149 ? 10.494 10.699 2.860 1.00 65.94 149 HIS A C 1
ATOM 1216 O O . HIS A 1 149 ? 11.611 10.252 3.110 1.00 65.94 149 HIS A O 1
ATOM 1222 N N . PHE A 1 150 ? 9.921 10.618 1.663 1.00 64.12 150 PHE A N 1
ATOM 1223 C CA . PHE A 1 150 ? 10.499 9.935 0.520 1.00 64.12 15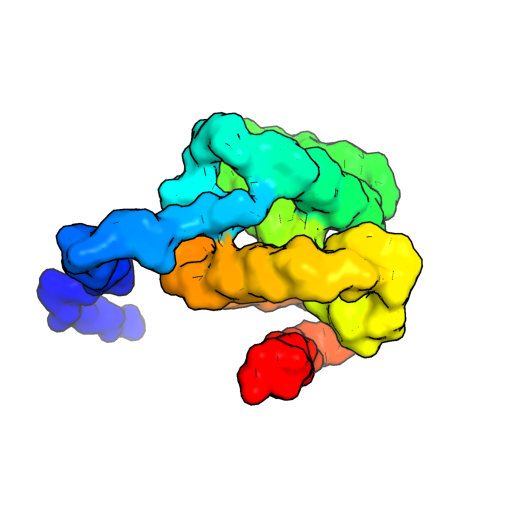0 PHE A CA 1
ATOM 1224 C C . PHE A 1 150 ? 11.088 10.899 -0.527 1.00 64.12 150 PHE A C 1
ATOM 1226 O O . PHE A 1 150 ? 12.088 10.555 -1.151 1.00 64.12 150 PHE A O 1
ATOM 1233 N N . LEU A 1 151 ? 10.491 12.086 -0.702 1.00 57.97 151 LEU A N 1
ATOM 1234 C CA . LEU A 1 151 ? 10.957 13.184 -1.566 1.00 57.97 151 LEU A CA 1
ATOM 1235 C C . LEU A 1 151 ? 11.724 14.241 -0.766 1.00 57.97 151 LEU A C 1
ATOM 1237 O O . LEU A 1 151 ? 12.761 14.716 -1.277 1.00 57.97 151 LEU A O 1
#

Foldseek 3Di:
DDPDDDPADPVRVLVVVCVVPVVLQDQDADAAADLCPPPPRHVVCLVVLVVLVCVLPVHDPDPDPPPPRVVRNLSRLSSVVSVLVCVVVCPCVPPCSVPPVSVLSVVSNDPRPSRDDDPVSNQVSCVVSVPDDPSVVVVVVSVVVSVVVND

pLDDT: mean 70.98, std 10.21, range [32.97, 85.31]